Protein AF-A0A531JEI5-F1 (afdb_monomer_lite)

pLDDT: mean 92.13, std 7.93, range [52.72, 97.5]

Foldseek 3Di:
DDWAWDWDADLNDTDDIDTDDDDPDDDDDDPPPCPNPVVVVVPDDDPVVVVVVVLVVQLVVCLVQQQDWDWDDDPVDDIQTRDRFDPDPVSSVSSVCSSVVD

Sequence (102 aa):
GDSAAEIGIEGGRVSAVKPAAANRGTTVEVRDLFFATPARLKFMKGERAESSATSDVIKRIAIAFPAVRFTLAGSDRST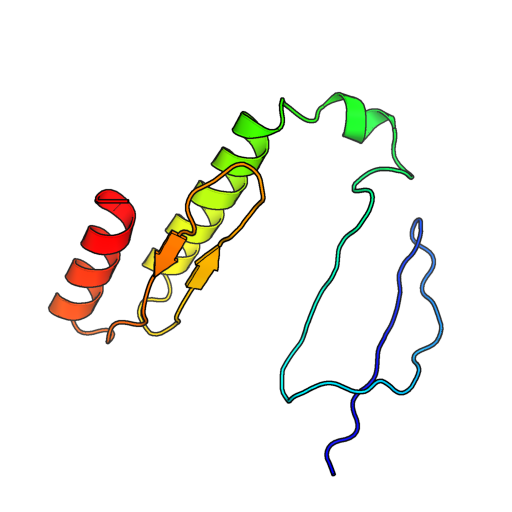LELPATDDSPEGRLRRVAQVMGA

Structure (mmCIF, N/CA/C/O backbone):
data_AF-A0A531JEI5-F1
#
_entry.id   AF-A0A531JEI5-F1
#
loop_
_atom_site.group_PDB
_atom_site.id
_atom_site.type_symbol
_atom_site.label_atom_id
_atom_site.label_alt_id
_atom_site.label_comp_id
_atom_site.label_asym_id
_atom_site.label_entity_id
_atom_site.label_seq_id
_atom_site.pdbx_PDB_ins_code
_atom_site.Cartn_x
_atom_site.Cartn_y
_atom_site.Cartn_z
_atom_site.occupancy
_atom_site.B_iso_or_equiv
_atom_site.auth_seq_id
_atom_site.auth_comp_id
_atom_site.auth_asym_id
_atom_site.auth_atom_id
_atom_site.pdbx_PDB_model_num
ATOM 1 N N . GLY A 1 1 ? -25.340 -2.488 -15.786 1.00 52.72 1 GLY A N 1
ATOM 2 C CA . GLY A 1 1 ? -24.390 -1.673 -15.014 1.00 52.72 1 GLY A CA 1
ATOM 3 C C . GLY A 1 1 ? -23.828 -2.572 -13.953 1.00 52.72 1 GLY A C 1
ATOM 4 O O . GLY A 1 1 ? -24.627 -3.237 -13.304 1.00 52.72 1 GLY A O 1
ATOM 5 N N . ASP A 1 2 ? -22.507 -2.683 -13.859 1.00 66.69 2 ASP A N 1
ATOM 6 C CA . ASP A 1 2 ? -21.883 -3.584 -12.890 1.00 66.69 2 ASP A CA 1
ATOM 7 C C . ASP A 1 2 ? -22.307 -3.181 -11.475 1.00 66.69 2 ASP A C 1
ATOM 9 O O . ASP A 1 2 ? -22.162 -2.028 -11.069 1.00 66.69 2 ASP A O 1
ATOM 13 N N . SER A 1 3 ? -22.905 -4.121 -10.747 1.00 86.38 3 SER A N 1
ATOM 14 C CA . SER A 1 3 ? -23.280 -3.928 -9.352 1.00 86.38 3 SER A CA 1
ATOM 15 C C . SER A 1 3 ? -22.023 -3.994 -8.488 1.00 86.38 3 SER A C 1
ATOM 17 O O . SER A 1 3 ? -21.354 -5.028 -8.467 1.00 86.38 3 SER A O 1
ATOM 19 N N . ALA A 1 4 ? -21.718 -2.921 -7.762 1.00 94.44 4 ALA A N 1
ATOM 20 C CA . ALA A 1 4 ? -20.685 -2.907 -6.734 1.00 94.44 4 ALA A CA 1
ATOM 21 C C . ALA A 1 4 ? -21.303 -3.064 -5.336 1.00 94.44 4 ALA A C 1
ATOM 23 O O . ALA A 1 4 ? -22.470 -2.737 -5.098 1.00 94.44 4 ALA A O 1
ATOM 24 N N . ALA A 1 5 ? -20.514 -3.599 -4.410 1.00 96.00 5 ALA A N 1
ATOM 25 C CA . ALA A 1 5 ? -20.916 -3.844 -3.034 1.00 96.00 5 ALA A CA 1
ATOM 26 C C . ALA A 1 5 ? -19.751 -3.571 -2.082 1.00 96.00 5 ALA A C 1
ATOM 28 O O . ALA A 1 5 ? -18.587 -3.658 -2.471 1.00 96.00 5 ALA A O 1
ATOM 29 N N . GLU A 1 6 ? -20.075 -3.277 -0.830 1.00 96.81 6 GLU A N 1
ATOM 30 C CA . GLU A 1 6 ? -19.114 -3.106 0.253 1.00 96.81 6 GLU A CA 1
ATOM 31 C C . GLU A 1 6 ? -19.447 -4.021 1.434 1.00 96.81 6 GLU A C 1
ATOM 33 O O . GLU A 1 6 ? -20.599 -4.404 1.665 1.00 96.81 6 GLU A O 1
ATOM 38 N N . ILE A 1 7 ? -18.408 -4.358 2.191 1.00 97.06 7 ILE A N 1
ATOM 39 C CA . ILE A 1 7 ? -18.461 -5.131 3.428 1.00 97.06 7 ILE A CA 1
ATOM 40 C C . ILE A 1 7 ? -17.489 -4.497 4.422 1.00 97.06 7 ILE A C 1
ATOM 42 O O . ILE A 1 7 ? -16.402 -4.064 4.043 1.00 97.06 7 ILE A O 1
ATOM 46 N N . GLY A 1 8 ? -17.888 -4.420 5.689 1.00 96.50 8 GLY A N 1
ATOM 47 C CA . GLY A 1 8 ? -17.081 -3.852 6.764 1.00 96.50 8 GLY A CA 1
ATOM 48 C C . GLY A 1 8 ? -16.695 -4.909 7.788 1.00 96.50 8 GLY A C 1
ATOM 49 O O . GLY A 1 8 ? -17.434 -5.866 8.025 1.00 96.50 8 GLY A O 1
ATOM 50 N N . ILE A 1 9 ? -15.538 -4.721 8.416 1.00 95.31 9 ILE A N 1
ATOM 51 C CA . ILE A 1 9 ? -15.114 -5.515 9.567 1.00 95.31 9 ILE A CA 1
ATOM 52 C C . ILE A 1 9 ? -14.637 -4.552 10.646 1.00 95.31 9 ILE A C 1
ATOM 54 O O . ILE A 1 9 ? -13.687 -3.806 10.430 1.00 95.31 9 ILE A O 1
ATOM 58 N N . GLU A 1 10 ? -15.266 -4.598 11.816 1.00 94.44 10 GLU A N 1
ATOM 59 C CA . GLU A 1 10 ? -14.911 -3.756 12.958 1.00 94.44 10 GLU A CA 1
ATOM 60 C C . GLU A 1 10 ? -14.674 -4.635 14.187 1.00 94.44 10 GLU A C 1
ATOM 62 O O . GLU A 1 10 ? -15.543 -5.404 14.597 1.00 94.44 10 GLU A O 1
ATOM 67 N N . GLY A 1 11 ? -13.462 -4.593 14.749 1.00 89.31 11 GLY A N 1
ATOM 68 C CA . GLY A 1 11 ? -13.117 -5.390 15.934 1.00 89.31 11 GLY A CA 1
ATOM 69 C C . GLY A 1 11 ? -13.318 -6.903 15.749 1.00 89.31 11 GLY A C 1
ATOM 70 O O . GLY A 1 11 ? -13.625 -7.605 16.707 1.00 89.31 11 GLY A O 1
ATOM 71 N N . GLY A 1 12 ? -13.201 -7.403 14.513 1.00 90.00 12 GLY A N 1
ATOM 72 C CA . GLY A 1 12 ? -13.451 -8.805 14.153 1.00 90.00 12 GLY A CA 1
ATOM 73 C C . GLY A 1 12 ? -14.917 -9.149 13.857 1.00 90.00 12 GLY A C 1
ATOM 74 O O . GLY A 1 12 ? -15.214 -10.296 13.532 1.00 90.00 12 GLY A O 1
ATOM 75 N N . ARG A 1 13 ? -15.838 -8.182 13.934 1.00 93.31 13 ARG A N 1
ATOM 76 C CA . ARG A 1 13 ? -17.256 -8.369 13.603 1.00 93.31 13 ARG A CA 1
ATOM 77 C C . ARG A 1 13 ? -17.507 -7.964 12.156 1.00 93.31 13 ARG A C 1
ATOM 79 O O . ARG A 1 13 ? -17.265 -6.821 11.784 1.00 93.31 13 ARG A O 1
ATOM 86 N N . VAL A 1 14 ? -17.996 -8.905 11.358 1.00 96.50 14 VAL A N 1
ATOM 87 C CA . VAL A 1 14 ? -18.323 -8.697 9.943 1.00 96.50 14 VAL A CA 1
ATOM 88 C C . VAL A 1 14 ? -19.715 -8.072 9.823 1.00 96.50 14 VAL A C 1
ATOM 90 O O . VAL A 1 14 ? -20.665 -8.568 10.431 1.00 96.50 14 VAL A O 1
ATOM 93 N N . SER A 1 15 ? -19.843 -6.988 9.059 1.00 96.06 15 SER A N 1
ATOM 94 C CA . SER A 1 15 ? -21.131 -6.365 8.748 1.00 96.06 15 SER A CA 1
ATOM 95 C C . SER A 1 15 ? -21.806 -7.029 7.544 1.00 96.06 15 SER A C 1
ATOM 97 O O . SER A 1 15 ? -21.184 -7.764 6.776 1.00 96.06 15 SER A O 1
ATOM 99 N N . ALA A 1 16 ? -23.106 -6.785 7.376 1.00 96.06 16 ALA A N 1
ATOM 100 C CA . ALA A 1 16 ? -23.821 -7.252 6.196 1.00 96.06 16 ALA A CA 1
ATOM 101 C C . ALA A 1 16 ? -23.282 -6.576 4.925 1.00 96.06 16 ALA A C 1
ATOM 103 O O . ALA A 1 16 ? -22.991 -5.378 4.924 1.00 96.06 16 ALA A O 1
ATOM 104 N N . VAL A 1 17 ? -23.202 -7.345 3.837 1.00 96.88 17 VAL A N 1
ATOM 105 C CA . VAL A 1 17 ? -22.871 -6.816 2.510 1.00 96.88 17 VAL A CA 1
ATOM 106 C C . VAL A 1 17 ? -23.974 -5.859 2.072 1.00 96.88 17 VAL A C 1
ATOM 108 O O . VAL A 1 17 ? -25.155 -6.210 2.127 1.00 96.88 17 VAL A O 1
ATOM 111 N N . LYS A 1 18 ? -23.597 -4.668 1.608 1.00 95.50 18 LYS A N 1
ATOM 112 C CA . LYS A 1 18 ? -24.539 -3.671 1.088 1.00 95.50 18 LYS A CA 1
ATOM 113 C C . LYS A 1 18 ? -24.098 -3.144 -0.279 1.00 95.50 18 LYS A C 1
ATOM 115 O O . LYS A 1 18 ? -22.902 -3.147 -0.566 1.00 95.50 18 LYS A O 1
ATOM 120 N N . PRO A 1 19 ? -25.037 -2.707 -1.136 1.00 95.12 19 PRO A N 1
ATOM 121 C CA . PRO A 1 19 ? -24.693 -2.057 -2.396 1.00 95.12 19 PRO A CA 1
ATOM 122 C C . PRO A 1 19 ? -23.824 -0.818 -2.163 1.00 95.12 19 PRO A C 1
ATOM 124 O O . PRO A 1 19 ? -24.066 -0.061 -1.223 1.00 95.12 19 PRO A O 1
ATOM 127 N N . ALA A 1 20 ? -22.850 -0.599 -3.040 1.00 93.81 20 ALA A N 1
ATOM 128 C CA . ALA A 1 20 ? -21.962 0.556 -3.002 1.00 93.81 20 ALA A CA 1
ATOM 129 C C . ALA A 1 20 ? -21.718 1.090 -4.413 1.00 93.81 20 ALA A C 1
ATOM 131 O O . ALA A 1 20 ? -21.796 0.351 -5.393 1.00 93.81 20 ALA A O 1
ATOM 132 N N . ALA A 1 21 ? -21.401 2.378 -4.520 1.00 92.25 21 ALA A N 1
ATOM 133 C CA . ALA A 1 21 ? -20.911 2.950 -5.765 1.00 92.25 21 ALA A CA 1
ATOM 134 C C . ALA A 1 21 ? -19.394 2.740 -5.840 1.00 92.25 21 ALA A C 1
ATOM 136 O O . ALA A 1 21 ? -18.652 3.314 -5.047 1.00 92.25 21 ALA A O 1
ATOM 137 N N . ALA A 1 22 ? -18.931 1.929 -6.789 1.00 92.62 22 ALA A N 1
ATOM 138 C CA . ALA A 1 22 ? -17.508 1.747 -7.043 1.00 92.62 22 ALA A CA 1
ATOM 139 C C . ALA A 1 22 ? -17.245 1.495 -8.529 1.00 92.62 22 ALA A C 1
ATOM 141 O O . ALA A 1 22 ? -18.069 0.915 -9.238 1.00 92.62 22 ALA A O 1
ATOM 142 N N . ASN A 1 23 ? -16.069 1.920 -8.985 1.00 92.56 23 ASN A N 1
ATOM 143 C CA . ASN A 1 23 ? -15.552 1.524 -10.289 1.00 92.56 23 ASN A CA 1
ATOM 144 C C . ASN A 1 23 ? -15.125 0.051 -10.259 1.00 92.56 23 ASN A C 1
ATOM 146 O O . ASN A 1 23 ? -14.892 -0.522 -9.195 1.00 92.56 23 ASN A O 1
ATOM 150 N N . ARG A 1 24 ? -14.956 -0.551 -11.440 1.00 93.75 24 ARG A N 1
ATOM 151 C CA . ARG A 1 24 ? -14.418 -1.910 -11.558 1.00 93.75 24 ARG A CA 1
ATOM 152 C C . ARG A 1 24 ? -13.056 -2.008 -10.862 1.00 93.75 24 ARG A C 1
ATOM 154 O O . ARG A 1 24 ? -12.127 -1.279 -11.203 1.00 93.75 24 ARG A O 1
ATOM 161 N N . GLY A 1 25 ? -12.943 -2.950 -9.935 1.00 94.00 25 GLY A N 1
ATOM 162 C CA . GLY A 1 25 ? -11.758 -3.162 -9.114 1.00 94.00 25 GLY A CA 1
ATOM 163 C C . GLY A 1 25 ? -12.151 -3.449 -7.670 1.00 94.00 25 GLY A C 1
ATOM 164 O O . GLY A 1 25 ? -13.319 -3.704 -7.379 1.00 94.00 25 GLY A O 1
ATOM 165 N N . THR A 1 26 ? -11.167 -3.391 -6.778 1.00 95.88 26 THR A N 1
ATOM 166 C CA . THR A 1 26 ? -11.375 -3.581 -5.343 1.00 95.88 26 THR 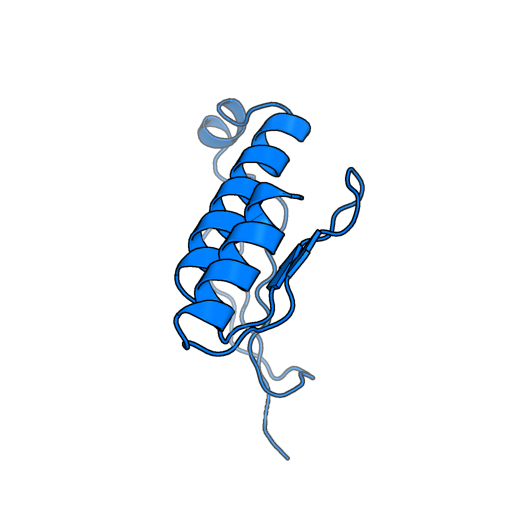A CA 1
ATOM 167 C C . THR A 1 26 ? -10.631 -2.493 -4.592 1.00 95.88 26 THR A C 1
ATOM 169 O O . THR A 1 26 ? -9.436 -2.294 -4.809 1.00 95.88 26 THR A O 1
ATOM 172 N N . THR A 1 27 ? -11.327 -1.822 -3.682 1.00 95.94 27 THR A N 1
ATOM 173 C CA . THR A 1 27 ? -10.727 -0.890 -2.729 1.00 95.94 27 THR A CA 1
ATOM 174 C C . THR A 1 27 ? -10.830 -1.499 -1.342 1.00 95.94 27 THR A C 1
ATOM 176 O O . THR A 1 27 ? -11.904 -1.928 -0.929 1.00 95.94 27 THR A O 1
ATOM 179 N N . VAL A 1 28 ? -9.705 -1.550 -0.635 1.00 96.25 28 VAL A N 1
ATOM 180 C CA . VAL A 1 28 ? -9.647 -1.983 0.760 1.00 96.25 28 VAL A CA 1
ATOM 181 C C . VAL A 1 28 ? -9.178 -0.801 1.584 1.00 96.25 28 VAL A C 1
ATOM 183 O O . VAL A 1 28 ? -8.149 -0.202 1.277 1.00 96.25 28 VAL A O 1
ATOM 186 N N . GLU A 1 29 ? -9.929 -0.479 2.629 1.00 95.56 29 GLU A N 1
ATOM 187 C CA . GLU A 1 29 ? -9.590 0.577 3.569 1.00 95.56 29 GLU A CA 1
ATOM 188 C C . GLU A 1 29 ? -9.398 -0.008 4.970 1.00 95.56 29 GLU A C 1
ATOM 190 O O . GLU A 1 29 ? -10.202 -0.813 5.439 1.00 95.56 29 GLU A O 1
ATOM 195 N N . VAL A 1 30 ? -8.320 0.405 5.636 1.00 95.25 30 VAL A N 1
ATOM 196 C CA . VAL A 1 30 ? -8.001 0.011 7.009 1.00 95.25 30 VAL A CA 1
ATOM 197 C C . VAL A 1 30 ? -7.824 1.280 7.831 1.00 95.25 30 VAL A C 1
ATOM 199 O O . VAL A 1 30 ? -6.980 2.114 7.509 1.00 95.25 30 VAL A O 1
ATOM 202 N N . ARG A 1 31 ? -8.622 1.421 8.891 1.00 94.69 31 ARG A N 1
ATOM 203 C CA . ARG A 1 31 ? -8.586 2.547 9.834 1.00 94.69 31 ARG A CA 1
ATOM 204 C C . ARG A 1 31 ? -8.310 2.017 11.238 1.00 94.69 31 ARG A C 1
ATOM 206 O O . ARG A 1 31 ? -8.666 0.878 11.538 1.00 94.69 31 ARG A O 1
ATOM 213 N N . ASP A 1 32 ? -7.647 2.828 12.059 1.00 92.25 32 ASP A N 1
ATOM 214 C CA . ASP A 1 32 ? -7.350 2.535 13.468 1.00 92.25 32 ASP A CA 1
ATOM 215 C C . ASP A 1 32 ? -6.748 1.134 13.686 1.00 92.25 32 ASP A C 1
ATOM 217 O O . ASP A 1 32 ? -7.227 0.317 14.478 1.00 92.25 32 ASP A O 1
ATOM 221 N N . LEU A 1 33 ? -5.684 0.824 12.936 1.00 92.25 33 LEU A N 1
ATOM 222 C CA . LEU A 1 33 ? -5.036 -0.484 12.989 1.00 92.25 33 LEU A CA 1
ATOM 223 C C . LEU A 1 33 ? -4.648 -0.841 14.435 1.00 92.25 33 LEU A C 1
ATOM 225 O O . LEU A 1 33 ? -4.011 -0.067 15.143 1.00 92.25 33 LEU A O 1
ATOM 229 N N . PHE A 1 34 ? -5.033 -2.046 14.858 1.00 93.25 34 PHE A N 1
ATOM 230 C CA . PHE A 1 34 ? -4.845 -2.574 16.215 1.00 93.25 34 PHE A CA 1
ATOM 231 C C . PHE A 1 34 ? -5.669 -1.918 17.334 1.00 93.25 34 PHE A C 1
ATOM 233 O O . PHE A 1 34 ? -5.415 -2.252 18.494 1.00 93.25 34 PHE A O 1
ATOM 240 N N . PHE A 1 35 ? -6.695 -1.102 17.044 1.00 91.88 35 PHE A N 1
ATOM 241 C CA . PHE A 1 35 ? -7.554 -0.515 18.091 1.00 91.88 35 PHE A CA 1
ATOM 242 C C . PHE A 1 35 ? -8.145 -1.571 19.046 1.00 91.88 35 PHE A C 1
ATOM 244 O O . PHE A 1 35 ? -8.153 -1.390 20.261 1.00 91.88 35 PHE A O 1
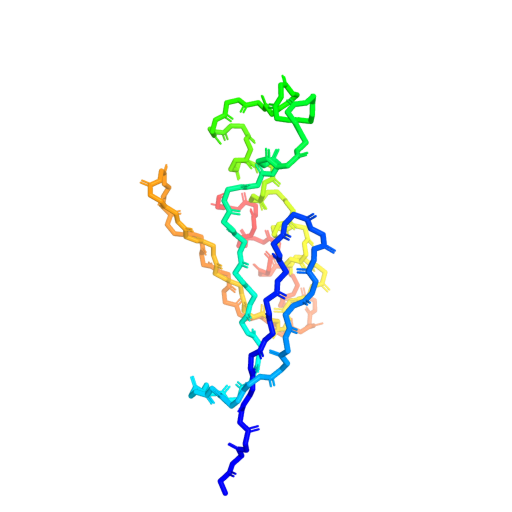ATOM 251 N N . ALA A 1 36 ? -8.570 -2.720 18.506 1.00 90.31 36 ALA A N 1
ATOM 252 C CA . ALA A 1 36 ? -9.134 -3.829 19.276 1.00 90.31 36 ALA A CA 1
ATOM 253 C C . ALA A 1 36 ? -8.068 -4.723 19.946 1.00 90.31 36 ALA A C 1
ATOM 255 O O . ALA A 1 36 ? -8.402 -5.654 20.676 1.00 90.31 36 ALA A O 1
ATOM 256 N N . THR A 1 37 ? -6.775 -4.472 19.703 1.00 90.81 37 THR A N 1
ATOM 257 C CA . THR A 1 37 ? -5.653 -5.272 20.223 1.00 90.81 37 THR A CA 1
ATOM 258 C C . THR A 1 37 ? -4.527 -4.380 20.775 1.00 90.81 37 THR A C 1
ATOM 260 O O . THR A 1 37 ? -3.454 -4.303 20.168 1.00 90.81 37 THR A O 1
ATOM 263 N N . PRO A 1 38 ? -4.699 -3.746 21.953 1.00 89.31 38 PRO A N 1
ATOM 264 C CA . PRO A 1 38 ? -3.761 -2.742 22.475 1.00 89.31 38 PRO A CA 1
ATOM 265 C C . PRO A 1 38 ? -2.334 -3.258 22.685 1.00 89.31 38 PRO A C 1
ATOM 267 O O . PRO A 1 38 ? -1.367 -2.518 22.523 1.00 89.31 38 PRO A O 1
ATOM 270 N N . ALA A 1 39 ? -2.179 -4.542 23.023 1.00 94.06 39 ALA A N 1
ATOM 271 C CA . ALA A 1 39 ? -0.862 -5.158 23.148 1.00 94.06 39 ALA A CA 1
ATOM 272 C C . ALA A 1 39 ? -0.078 -5.118 21.825 1.00 94.06 39 ALA A C 1
ATOM 274 O O . ALA A 1 39 ? 1.118 -4.867 21.864 1.00 94.06 39 ALA A O 1
ATOM 275 N N . ARG A 1 40 ? -0.739 -5.296 20.668 1.00 93.00 40 ARG A N 1
ATOM 276 C CA . ARG A 1 40 ? -0.101 -5.202 19.340 1.00 93.00 40 ARG A CA 1
ATOM 277 C C . ARG A 1 40 ? 0.287 -3.769 18.998 1.00 93.00 40 ARG A C 1
ATOM 279 O O . ARG A 1 40 ? 1.380 -3.549 18.493 1.00 93.00 40 ARG A O 1
ATOM 286 N N . LEU A 1 41 ? -0.571 -2.808 19.345 1.00 92.06 41 LEU A N 1
ATOM 287 C CA . LEU A 1 41 ? -0.307 -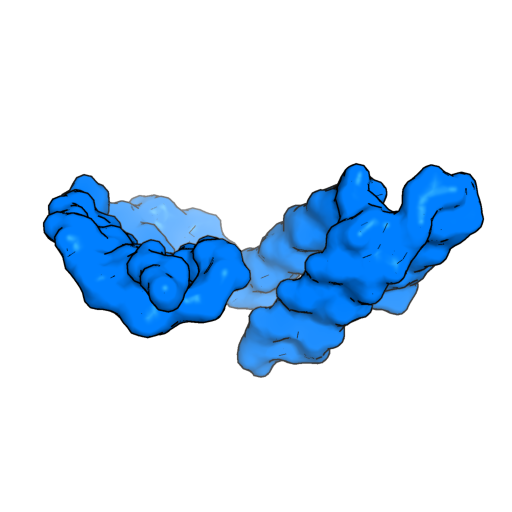1.384 19.138 1.00 92.06 41 LEU A CA 1
ATOM 288 C C . LEU A 1 41 ? 0.990 -0.937 19.834 1.00 92.06 41 LEU A C 1
ATOM 290 O O . LEU A 1 41 ? 1.768 -0.192 19.252 1.00 92.06 41 LEU A O 1
ATOM 294 N N . LYS A 1 42 ? 1.282 -1.462 21.035 1.00 92.06 42 LYS A N 1
ATOM 295 C CA . LYS A 1 42 ? 2.526 -1.168 21.777 1.00 92.06 42 LYS A CA 1
ATOM 296 C C . LYS A 1 42 ? 3.812 -1.621 21.073 1.00 92.06 42 LYS A C 1
ATOM 298 O O . LYS A 1 42 ? 4.883 -1.161 21.456 1.00 92.06 42 LYS A O 1
ATOM 303 N N . PHE A 1 43 ? 3.726 -2.521 20.091 1.00 94.81 43 PHE A N 1
ATOM 304 C CA . PHE A 1 43 ? 4.877 -2.965 19.298 1.00 94.81 43 PHE A CA 1
ATOM 305 C C . PHE A 1 43 ? 5.082 -2.152 18.018 1.00 94.81 43 PHE A C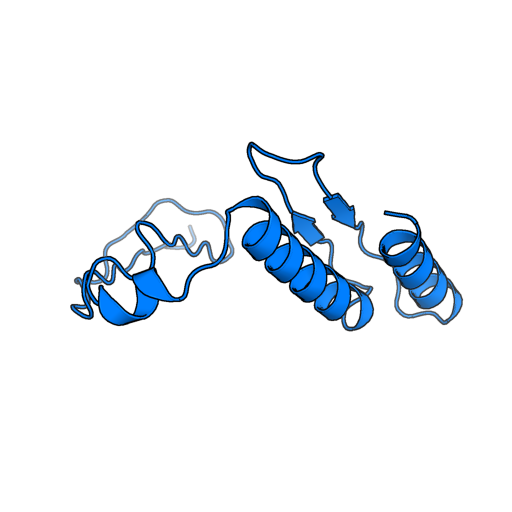 1
ATOM 307 O O . PHE A 1 43 ? 6.107 -2.341 17.360 1.00 94.81 43 PHE A O 1
ATOM 314 N N . MET A 1 44 ? 4.139 -1.275 17.652 1.00 93.88 44 MET A N 1
ATOM 315 C CA . MET A 1 44 ? 4.329 -0.396 16.503 1.00 93.88 44 MET A CA 1
ATOM 316 C C . MET A 1 44 ? 5.525 0.518 16.742 1.00 93.88 44 MET A C 1
ATOM 318 O O . MET A 1 44 ? 5.713 1.070 17.829 1.00 93.88 44 MET A O 1
ATOM 322 N N . LYS A 1 45 ? 6.348 0.669 15.708 1.00 93.62 45 LYS A N 1
ATOM 323 C CA . LYS A 1 45 ? 7.452 1.624 15.716 1.00 93.62 45 LYS A CA 1
ATOM 324 C C . LYS A 1 45 ? 6.920 3.029 15.426 1.00 93.62 45 LYS A C 1
ATOM 326 O O . LYS A 1 45 ? 5.728 3.244 15.217 1.00 93.62 45 LYS A O 1
ATOM 331 N N . GLY A 1 46 ? 7.823 4.008 15.414 1.00 93.25 46 GLY A N 1
ATOM 332 C CA . GLY A 1 46 ? 7.476 5.361 14.986 1.00 93.25 46 GLY A CA 1
ATOM 333 C C . GLY A 1 46 ? 6.984 5.390 13.535 1.00 93.25 46 GLY A C 1
ATOM 334 O O . GLY A 1 46 ? 7.424 4.584 12.713 1.00 93.25 46 GLY A O 1
ATOM 335 N N . GLU A 1 47 ? 6.130 6.362 13.216 1.00 90.56 47 GLU A N 1
ATOM 336 C CA . GLU A 1 47 ? 5.487 6.541 11.905 1.00 90.56 47 GLU A CA 1
ATOM 337 C C . GLU A 1 47 ? 6.472 6.399 10.737 1.00 90.56 47 GLU A C 1
ATOM 339 O O . GLU A 1 47 ? 6.294 5.556 9.864 1.00 90.56 47 GLU A O 1
ATOM 344 N N . ARG A 1 48 ? 7.607 7.111 10.788 1.00 89.88 48 ARG A N 1
ATOM 345 C CA . ARG A 1 48 ? 8.643 7.039 9.746 1.00 89.88 48 ARG A CA 1
ATOM 346 C C . ARG A 1 48 ? 9.161 5.616 9.501 1.00 89.88 48 ARG A C 1
ATOM 348 O O . ARG A 1 48 ? 9.451 5.271 8.353 1.00 89.88 48 ARG A O 1
ATOM 355 N N . ALA A 1 49 ? 9.318 4.815 10.557 1.00 93.12 49 ALA A N 1
ATOM 356 C CA . ALA A 1 49 ? 9.814 3.444 10.459 1.00 93.12 49 ALA A CA 1
ATOM 357 C C . ALA A 1 49 ? 8.767 2.517 9.825 1.00 93.12 49 ALA A C 1
ATOM 359 O O . ALA A 1 49 ? 9.111 1.752 8.926 1.00 93.12 49 ALA A O 1
ATOM 360 N N . GLU A 1 50 ? 7.501 2.632 10.231 1.00 93.12 50 GLU A N 1
ATOM 361 C CA . GLU A 1 50 ? 6.390 1.851 9.665 1.00 93.12 50 GLU A CA 1
ATOM 362 C C . GLU A 1 50 ? 6.111 2.227 8.205 1.00 93.12 50 GLU A C 1
ATOM 364 O O . GLU A 1 50 ? 5.993 1.358 7.334 1.00 93.12 50 GLU A O 1
ATOM 369 N N . SER A 1 51 ? 6.126 3.523 7.886 1.00 91.38 51 SER A N 1
ATOM 370 C CA . SER A 1 51 ? 6.061 3.983 6.504 1.00 91.38 51 SER A CA 1
ATOM 371 C C . SER A 1 51 ? 7.232 3.393 5.700 1.00 91.38 51 SER A C 1
ATOM 373 O O . SER A 1 51 ? 7.062 2.992 4.546 1.00 91.38 51 SER A O 1
ATOM 375 N N . SER A 1 52 ? 8.448 3.310 6.266 1.00 91.50 52 SER A N 1
ATOM 376 C CA . SER A 1 52 ? 9.625 2.766 5.557 1.00 91.50 52 SER A CA 1
ATOM 377 C C . SER A 1 52 ? 9.438 1.290 5.252 1.00 91.50 52 SER A C 1
ATOM 379 O O . SER A 1 52 ? 9.616 0.886 4.108 1.00 91.50 52 SER A O 1
ATOM 381 N N . ALA A 1 53 ? 8.980 0.524 6.242 1.00 94.00 53 ALA A N 1
ATOM 382 C CA . ALA A 1 53 ? 8.663 -0.884 6.068 1.00 94.00 53 ALA A CA 1
ATOM 383 C C . ALA A 1 53 ? 7.592 -1.098 4.983 1.00 94.00 53 ALA A C 1
ATOM 385 O O . ALA A 1 53 ? 7.738 -1.983 4.142 1.00 94.00 53 ALA A O 1
ATOM 386 N N . THR A 1 54 ? 6.563 -0.247 4.939 1.00 94.19 54 TH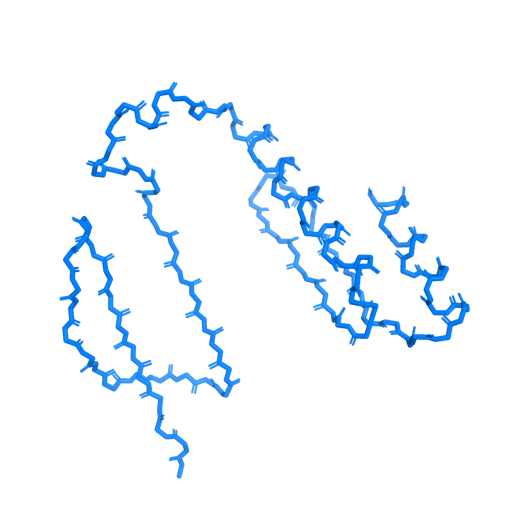R A N 1
ATOM 387 C CA . THR A 1 54 ? 5.530 -0.281 3.889 1.00 94.19 54 THR A CA 1
ATOM 388 C C . THR A 1 54 ? 6.133 -0.045 2.502 1.00 94.19 54 THR A C 1
ATOM 390 O O . THR A 1 54 ? 5.869 -0.806 1.572 1.00 94.19 54 THR A O 1
ATOM 393 N N . SER A 1 55 ? 6.986 0.974 2.362 1.00 93.38 55 SER A N 1
ATOM 394 C CA . SER A 1 55 ? 7.679 1.274 1.102 1.00 93.38 55 SER A CA 1
ATOM 395 C C . SER A 1 55 ? 8.545 0.106 0.637 1.00 93.38 55 SER A C 1
ATOM 397 O O . SER A 1 55 ? 8.463 -0.294 -0.522 1.00 93.38 55 SER A O 1
ATOM 399 N N . ASP A 1 56 ? 9.305 -0.507 1.545 1.00 94.94 56 ASP A N 1
ATOM 400 C CA . ASP A 1 56 ? 10.161 -1.650 1.226 1.00 94.94 56 ASP A CA 1
ATOM 401 C C . ASP A 1 56 ? 9.350 -2.852 0.724 1.00 94.94 56 ASP A C 1
ATOM 403 O O . ASP A 1 56 ? 9.754 -3.528 -0.225 1.00 94.94 56 ASP A O 1
ATOM 407 N N . VAL A 1 57 ? 8.180 -3.106 1.320 1.00 96.94 57 VAL A N 1
ATOM 408 C CA . VAL A 1 57 ? 7.258 -4.152 0.858 1.00 96.94 57 VAL A CA 1
ATOM 409 C C . VAL A 1 57 ? 6.746 -3.844 -0.550 1.00 96.94 57 VAL A C 1
ATOM 411 O O . VAL A 1 57 ? 6.840 -4.706 -1.426 1.00 96.94 57 VAL A O 1
ATOM 414 N N . ILE A 1 58 ? 6.269 -2.621 -0.805 1.00 96.12 58 ILE A N 1
ATOM 415 C CA . ILE A 1 58 ? 5.778 -2.219 -2.134 1.00 96.12 58 ILE A CA 1
ATOM 416 C C . ILE A 1 58 ? 6.888 -2.310 -3.185 1.00 96.12 58 ILE A C 1
ATOM 418 O O . ILE A 1 58 ? 6.664 -2.866 -4.258 1.00 96.12 58 ILE A O 1
ATOM 422 N N . LYS A 1 59 ? 8.101 -1.845 -2.871 1.00 95.94 59 LYS A N 1
ATOM 423 C CA . LYS A 1 59 ? 9.274 -1.933 -3.752 1.00 95.94 59 LYS A CA 1
ATOM 424 C C . LYS A 1 59 ? 9.602 -3.383 -4.130 1.00 95.94 59 LYS A C 1
ATOM 426 O O . LYS A 1 59 ? 9.836 -3.671 -5.303 1.00 95.94 59 LYS A O 1
ATOM 431 N N . ARG A 1 60 ? 9.564 -4.316 -3.171 1.00 96.56 60 ARG A N 1
ATOM 432 C CA . ARG A 1 60 ? 9.792 -5.753 -3.427 1.00 96.56 60 ARG A CA 1
ATOM 433 C C . ARG A 1 60 ? 8.719 -6.361 -4.326 1.00 96.56 60 ARG A C 1
ATOM 435 O O . ARG A 1 60 ? 9.053 -7.076 -5.268 1.00 96.56 60 ARG A O 1
ATOM 442 N N . ILE A 1 61 ? 7.449 -6.052 -4.066 1.00 97.50 61 ILE A N 1
ATOM 443 C CA . ILE A 1 61 ? 6.331 -6.506 -4.905 1.00 97.50 61 ILE A CA 1
ATOM 444 C C . ILE A 1 61 ? 6.475 -5.931 -6.318 1.00 97.50 61 ILE A C 1
ATOM 446 O O . ILE A 1 61 ? 6.338 -6.657 -7.298 1.00 97.50 61 ILE A O 1
ATOM 450 N N . ALA A 1 62 ? 6.833 -4.654 -6.445 1.00 97.12 62 ALA A N 1
ATOM 451 C CA . ALA A 1 62 ? 7.036 -4.022 -7.739 1.00 97.12 62 ALA A CA 1
ATOM 452 C C . ALA A 1 62 ? 8.145 -4.707 -8.556 1.00 97.12 62 ALA A C 1
ATOM 454 O O . ALA A 1 62 ? 7.976 -4.895 -9.757 1.00 97.12 62 ALA A O 1
ATOM 455 N N . ILE A 1 63 ? 9.252 -5.135 -7.945 1.00 95.81 63 ILE A N 1
ATOM 456 C CA . ILE A 1 63 ? 10.288 -5.901 -8.663 1.00 95.81 63 ILE A CA 1
ATOM 457 C C . ILE A 1 63 ? 9.729 -7.223 -9.209 1.00 95.81 63 ILE A C 1
ATOM 459 O O . ILE A 1 63 ? 10.045 -7.594 -10.337 1.00 95.81 63 ILE A O 1
ATOM 463 N N . ALA A 1 64 ? 8.883 -7.911 -8.439 1.00 95.81 64 ALA A N 1
ATOM 464 C CA . ALA A 1 64 ? 8.286 -9.184 -8.845 1.00 95.81 64 ALA A CA 1
ATOM 465 C C . ALA A 1 64 ? 7.227 -9.041 -9.956 1.00 95.81 64 ALA A C 1
ATOM 467 O O . ALA A 1 64 ? 7.017 -9.981 -10.719 1.00 95.81 64 ALA A O 1
ATOM 468 N N . PHE A 1 65 ? 6.574 -7.878 -10.065 1.00 96.31 65 PHE A N 1
ATOM 469 C CA . PHE A 1 65 ? 5.490 -7.627 -11.021 1.00 96.31 65 PHE A CA 1
ATOM 470 C C . PHE A 1 65 ? 5.764 -6.375 -11.878 1.00 96.31 65 PHE A C 1
ATOM 472 O O . PHE A 1 65 ? 5.103 -5.343 -11.704 1.00 96.31 65 PHE A O 1
ATOM 479 N N . PRO A 1 66 ? 6.729 -6.433 -12.818 1.00 96.31 66 PRO A N 1
ATOM 480 C CA . PRO A 1 66 ? 7.133 -5.284 -13.635 1.00 96.31 66 PRO A CA 1
ATOM 481 C C . PRO A 1 66 ? 5.976 -4.704 -14.463 1.00 96.31 66 PRO A C 1
ATOM 483 O O . PRO A 1 66 ? 5.804 -3.489 -14.507 1.00 96.31 66 PRO A O 1
ATOM 486 N N . ALA A 1 67 ? 5.097 -5.553 -15.002 1.00 96.50 67 ALA A N 1
ATOM 487 C CA . ALA A 1 67 ? 3.952 -5.150 -15.829 1.00 96.50 67 ALA A CA 1
ATOM 488 C C . ALA A 1 67 ? 2.824 -4.420 -15.078 1.00 96.50 67 ALA A C 1
ATOM 490 O O . ALA A 1 67 ? 1.852 -3.985 -15.694 1.00 96.50 67 ALA A O 1
ATOM 491 N N . VAL A 1 68 ? 2.936 -4.263 -13.758 1.00 96.88 68 VAL A N 1
ATOM 492 C CA . VAL A 1 68 ? 1.935 -3.593 -12.922 1.00 96.88 68 VAL A CA 1
ATOM 493 C C . VAL A 1 68 ? 2.457 -2.227 -12.488 1.00 96.88 68 VAL A C 1
ATOM 495 O O . VAL A 1 68 ? 3.607 -2.099 -12.060 1.00 96.88 68 VAL A O 1
ATOM 498 N N . ARG A 1 69 ? 1.612 -1.194 -12.590 1.00 97.44 69 ARG A N 1
ATOM 499 C CA . ARG A 1 69 ? 1.893 0.139 -12.041 1.00 97.44 69 ARG A CA 1
ATOM 500 C C . ARG A 1 69 ? 1.633 0.139 -10.539 1.00 97.44 69 ARG A C 1
ATOM 502 O O . ARG A 1 69 ? 0.579 -0.321 -10.107 1.00 97.44 69 ARG A O 1
ATOM 509 N N . PHE A 1 70 ? 2.546 0.726 -9.773 1.00 97.38 70 PHE A N 1
ATOM 510 C CA . PHE A 1 70 ? 2.369 0.948 -8.340 1.00 97.38 70 PHE A CA 1
ATOM 511 C C . PHE A 1 70 ? 2.438 2.437 -8.017 1.00 97.38 70 PHE A C 1
ATOM 513 O O . PHE A 1 70 ? 3.251 3.173 -8.577 1.00 97.38 70 PHE A O 1
ATOM 520 N N . THR A 1 71 ? 1.605 2.859 -7.073 1.00 96.12 71 THR A N 1
ATOM 521 C CA . THR A 1 71 ? 1.639 4.201 -6.495 1.00 96.12 71 THR A CA 1
ATOM 522 C C . THR A 1 71 ? 1.533 4.062 -4.985 1.00 96.12 71 THR A C 1
ATOM 524 O O . THR A 1 71 ? 0.652 3.361 -4.490 1.00 96.12 71 THR A O 1
ATOM 527 N N . LEU A 1 72 ? 2.436 4.716 -4.260 1.00 94.56 72 LEU A N 1
ATOM 528 C CA . LEU A 1 72 ? 2.413 4.810 -2.806 1.00 94.56 72 LEU A CA 1
ATOM 529 C C . LEU A 1 72 ? 2.514 6.287 -2.421 1.00 94.56 72 LEU A C 1
ATOM 531 O O . LEU A 1 72 ? 3.487 6.958 -2.761 1.00 94.56 72 LEU A O 1
ATOM 535 N N . ALA A 1 73 ? 1.503 6.783 -1.715 1.00 91.88 73 ALA A N 1
ATOM 536 C CA . ALA A 1 73 ? 1.403 8.168 -1.270 1.00 91.88 73 ALA A CA 1
ATOM 537 C C . ALA A 1 73 ? 1.011 8.224 0.214 1.00 91.88 73 ALA A C 1
ATOM 539 O O . ALA A 1 73 ? 0.379 7.299 0.723 1.00 91.88 73 ALA A O 1
ATOM 540 N N . GLY A 1 74 ? 1.386 9.308 0.895 1.00 85.06 74 GLY A N 1
ATOM 541 C CA . GLY A 1 74 ? 1.116 9.542 2.314 1.00 85.06 74 GLY A CA 1
ATOM 542 C C . GLY A 1 74 ? 1.515 10.960 2.726 1.00 85.06 74 GLY A C 1
ATOM 543 O O . GLY A 1 74 ? 2.277 11.619 2.022 1.00 85.06 74 GLY A O 1
ATOM 544 N N . SER A 1 75 ? 0.984 11.443 3.848 1.00 68.75 75 SER A N 1
ATOM 545 C CA . SER A 1 75 ? 1.184 12.814 4.346 1.00 68.75 75 SER A CA 1
ATOM 546 C C . SER A 1 75 ? 2.631 13.146 4.723 1.00 68.75 75 SER A C 1
ATOM 548 O O . SER A 1 75 ? 3.001 14.315 4.759 1.00 68.75 75 SER A O 1
ATOM 550 N N . ASP A 1 76 ? 3.452 12.135 4.994 1.00 65.62 76 ASP A N 1
ATOM 551 C CA . ASP A 1 76 ? 4.827 12.260 5.476 1.00 65.62 76 ASP A CA 1
ATOM 552 C C . ASP A 1 76 ? 5.886 12.087 4.365 1.00 65.62 76 ASP A C 1
ATOM 554 O O . ASP A 1 76 ? 7.087 12.058 4.665 1.00 65.62 76 ASP A O 1
ATOM 558 N N . ARG A 1 77 ? 5.482 11.926 3.088 1.00 66.81 77 ARG A N 1
ATOM 559 C CA . ARG A 1 77 ? 6.374 11.469 2.002 1.00 66.81 77 ARG A CA 1
ATOM 560 C C . ARG A 1 77 ? 6.111 12.074 0.629 1.00 66.81 77 ARG A C 1
ATOM 562 O O . ARG A 1 77 ? 4.982 12.371 0.252 1.00 66.81 77 ARG A O 1
ATOM 569 N N . SER A 1 78 ? 7.176 12.145 -0.172 1.00 75.81 78 SER A N 1
ATOM 570 C CA . SER A 1 78 ? 7.046 12.257 -1.623 1.00 75.81 78 SER A CA 1
ATOM 571 C C . SER A 1 78 ? 6.337 11.017 -2.166 1.00 75.81 78 SER A C 1
ATOM 573 O O . SER A 1 78 ? 6.593 9.891 -1.736 1.00 75.81 78 SER A O 1
ATOM 575 N N . THR A 1 79 ? 5.424 11.231 -3.110 1.00 88.75 79 THR A N 1
ATOM 576 C CA . THR A 1 79 ? 4.716 10.131 -3.769 1.00 88.75 79 THR A CA 1
ATOM 577 C C . THR A 1 79 ? 5.723 9.258 -4.516 1.00 88.75 79 THR A C 1
ATOM 579 O O . THR A 1 79 ? 6.468 9.754 -5.359 1.00 88.75 79 THR A O 1
ATOM 582 N N . LEU A 1 80 ? 5.742 7.962 -4.204 1.00 91.62 80 LEU A N 1
ATOM 583 C CA . LEU A 1 80 ? 6.461 6.962 -4.979 1.00 91.62 80 LEU A CA 1
ATOM 584 C C . LEU A 1 80 ? 5.554 6.510 -6.118 1.00 91.62 80 LEU A C 1
ATOM 586 O O . LEU A 1 80 ? 4.472 5.965 -5.888 1.00 91.62 80 LEU A O 1
ATOM 590 N N . GLU A 1 81 ? 6.021 6.694 -7.344 1.00 95.38 81 GLU A N 1
ATOM 591 C CA . GLU A 1 81 ? 5.331 6.235 -8.537 1.00 95.38 81 GLU A CA 1
ATOM 592 C C . GLU A 1 81 ? 6.239 5.303 -9.336 1.00 95.38 81 GLU A C 1
ATOM 594 O O . GLU A 1 81 ? 7.351 5.661 -9.715 1.00 95.38 81 GLU A O 1
ATOM 599 N N . LEU A 1 82 ? 5.750 4.093 -9.592 1.00 96.75 82 LEU A N 1
ATOM 600 C CA . LEU A 1 82 ? 6.446 3.062 -10.349 1.00 96.75 82 LEU A CA 1
ATOM 601 C C . LEU A 1 82 ? 5.570 2.677 -11.549 1.00 96.75 82 LEU A C 1
ATOM 603 O O . LEU A 1 82 ? 4.706 1.801 -11.422 1.00 96.75 82 LEU A O 1
ATOM 607 N N . PRO A 1 83 ? 5.734 3.339 -12.710 1.00 97.00 83 PRO A N 1
ATOM 608 C CA . PRO A 1 83 ? 5.049 2.967 -13.943 1.00 97.00 83 PRO A CA 1
ATOM 609 C C . PRO A 1 83 ? 5.280 1.498 -14.306 1.00 97.00 83 PRO A C 1
ATOM 611 O O . PRO A 1 83 ? 6.352 0.944 -14.047 1.00 97.00 83 PRO A O 1
ATOM 614 N N . ALA A 1 84 ? 4.281 0.868 -14.927 1.00 97.50 84 ALA A N 1
ATOM 615 C CA . ALA A 1 84 ? 4.434 -0.473 -15.479 1.00 97.50 84 ALA A CA 1
ATOM 616 C C . ALA A 1 84 ? 5.573 -0.505 -16.512 1.00 97.50 84 ALA A C 1
ATOM 618 O O . ALA A 1 84 ? 5.737 0.422 -17.308 1.00 97.50 84 ALA A O 1
ATOM 619 N N . THR A 1 85 ? 6.342 -1.585 -16.503 1.00 96.88 85 THR A N 1
ATOM 620 C CA . THR A 1 85 ? 7.346 -1.912 -17.513 1.00 96.88 85 THR A CA 1
ATOM 621 C C . THR A 1 85 ? 6.997 -3.261 -18.132 1.00 96.88 85 THR A C 1
ATOM 623 O O . THR A 1 85 ? 6.325 -4.081 -17.517 1.00 96.88 85 THR A O 1
ATOM 626 N N . ASP A 1 86 ? 7.413 -3.515 -19.367 1.00 93.19 86 ASP A N 1
ATOM 627 C CA . ASP A 1 86 ? 7.282 -4.858 -19.938 1.00 93.19 86 ASP A CA 1
ATOM 628 C C . ASP A 1 86 ? 8.182 -5.882 -19.202 1.00 93.19 86 ASP A C 1
ATOM 630 O O . ASP A 1 86 ? 9.081 -5.516 -18.440 1.00 93.19 86 ASP A O 1
ATOM 634 N N . ASP A 1 87 ? 7.930 -7.177 -19.417 1.00 90.56 87 ASP A N 1
ATOM 635 C CA . ASP A 1 87 ? 8.706 -8.273 -18.807 1.00 90.56 87 ASP A CA 1
ATOM 636 C C . ASP A 1 87 ? 9.909 -8.709 -19.669 1.00 90.56 87 ASP A C 1
ATOM 638 O O . ASP A 1 87 ? 10.463 -9.801 -19.510 1.00 90.56 87 ASP A O 1
ATOM 642 N N . SER A 1 88 ? 10.347 -7.857 -20.604 1.00 95.94 88 SER A N 1
ATOM 643 C CA . SER A 1 88 ? 11.634 -8.079 -21.264 1.00 95.94 88 SER A CA 1
ATOM 644 C C . SER A 1 88 ? 12.778 -7.933 -20.250 1.00 95.94 88 SER A C 1
ATOM 646 O O . SER A 1 88 ? 12.615 -7.294 -19.201 1.00 95.94 88 SER A O 1
ATOM 648 N N . PRO A 1 89 ? 13.968 -8.490 -20.530 1.00 95.94 89 PRO A N 1
ATOM 649 C CA . PRO A 1 89 ? 15.161 -8.214 -19.735 1.00 95.94 89 PRO A CA 1
ATOM 650 C C . PRO A 1 89 ? 15.386 -6.711 -19.497 1.00 95.94 89 PRO A C 1
ATOM 652 O O . PRO A 1 89 ? 15.646 -6.300 -18.366 1.00 95.94 89 PRO A O 1
ATOM 655 N N . GLU A 1 90 ? 15.199 -5.878 -20.520 1.00 96.38 90 GLU A N 1
ATOM 656 C CA . GLU A 1 90 ? 15.336 -4.423 -20.448 1.00 96.38 90 GLU A CA 1
ATOM 657 C C . GLU A 1 90 ? 14.248 -3.792 -19.571 1.00 96.38 90 GLU A C 1
ATOM 659 O O . GLU A 1 90 ? 14.528 -2.900 -18.768 1.00 96.38 90 GLU A O 1
ATOM 664 N N . GLY A 1 91 ? 13.005 -4.259 -19.689 1.00 96.31 91 GLY A N 1
ATOM 665 C CA . GLY A 1 91 ? 11.879 -3.804 -18.876 1.00 96.31 91 GLY A CA 1
ATOM 666 C C . GLY A 1 91 ? 12.035 -4.146 -17.396 1.00 96.31 91 GLY A C 1
ATOM 667 O O . GLY A 1 91 ? 11.759 -3.303 -16.534 1.00 96.31 91 GLY A O 1
ATOM 668 N N . ARG A 1 92 ? 12.579 -5.327 -17.085 1.00 95.25 92 ARG A N 1
ATOM 669 C CA . ARG A 1 92 ? 12.953 -5.709 -15.717 1.00 95.25 92 ARG A CA 1
ATOM 670 C C . ARG A 1 92 ? 14.088 -4.847 -15.173 1.00 95.25 92 ARG A C 1
ATOM 672 O O . ARG A 1 92 ? 13.992 -4.376 -14.041 1.00 95.25 92 ARG A O 1
ATOM 679 N N . LEU A 1 93 ? 15.119 -4.571 -15.973 1.00 95.94 93 LEU A N 1
ATOM 680 C CA . LEU A 1 93 ? 16.198 -3.658 -15.579 1.00 95.94 93 LEU A CA 1
ATOM 681 C C . LEU A 1 93 ? 15.672 -2.243 -15.308 1.00 95.94 93 LEU A C 1
ATOM 683 O O . LEU A 1 93 ? 16.046 -1.640 -14.302 1.00 95.94 93 LEU A O 1
ATOM 687 N N . ARG A 1 94 ? 14.745 -1.735 -16.135 1.00 96.56 94 ARG A N 1
ATOM 688 C CA . ARG A 1 94 ? 14.066 -0.453 -15.880 1.00 96.56 94 ARG A CA 1
ATOM 689 C C . ARG A 1 94 ? 13.304 -0.463 -14.557 1.00 96.56 94 ARG A C 1
ATOM 691 O O . ARG A 1 94 ? 13.428 0.494 -13.799 1.00 96.56 94 ARG A O 1
ATOM 698 N N . ARG A 1 95 ? 12.561 -1.531 -14.242 1.00 96.88 95 ARG A N 1
ATOM 699 C CA . ARG A 1 95 ? 11.866 -1.662 -12.948 1.00 96.88 95 ARG A CA 1
ATOM 700 C C . ARG A 1 95 ? 12.849 -1.651 -11.776 1.00 96.88 95 ARG A C 1
ATOM 702 O O . ARG A 1 95 ? 12.619 -0.941 -10.801 1.00 96.88 95 ARG A O 1
ATOM 709 N N . VAL A 1 96 ? 13.956 -2.385 -11.870 1.00 96.00 96 VAL A N 1
ATOM 710 C CA . VAL A 1 96 ? 14.997 -2.367 -10.828 1.00 96.00 96 VAL A CA 1
ATOM 711 C C . VAL A 1 96 ? 15.577 -0.959 -10.668 1.00 96.00 96 VAL A C 1
ATOM 713 O O . VAL A 1 96 ? 15.684 -0.478 -9.543 1.00 96.00 96 VAL A O 1
ATOM 716 N N . ALA A 1 97 ? 15.874 -0.260 -11.766 1.00 95.12 97 ALA A N 1
ATOM 717 C CA . ALA A 1 97 ? 16.370 1.115 -11.723 1.00 95.12 97 ALA A CA 1
ATOM 718 C C . ALA A 1 97 ? 15.368 2.087 -11.071 1.00 95.12 97 ALA A C 1
ATOM 720 O O . ALA A 1 97 ? 15.769 2.888 -10.230 1.00 95.12 97 ALA A O 1
ATOM 721 N N . GLN A 1 98 ? 14.070 1.976 -11.386 1.00 94.38 98 GLN A N 1
ATOM 722 C CA . GLN A 1 98 ? 13.010 2.767 -10.741 1.00 94.38 98 GLN A CA 1
ATOM 723 C C . GLN A 1 98 ? 12.960 2.541 -9.222 1.00 94.38 98 GLN A C 1
ATOM 725 O O . GLN A 1 98 ? 12.747 3.481 -8.467 1.00 94.38 98 GLN A O 1
ATOM 730 N N . VAL A 1 99 ? 13.148 1.300 -8.763 1.00 94.62 99 VAL A N 1
ATOM 731 C CA . VAL A 1 99 ? 13.054 0.947 -7.337 1.00 94.62 99 VAL A CA 1
ATOM 732 C C . VAL A 1 99 ? 14.307 1.340 -6.549 1.00 94.62 99 VAL A C 1
ATOM 734 O O . VAL A 1 99 ? 14.191 1.787 -5.405 1.00 94.62 99 VAL A O 1
ATOM 737 N N . MET A 1 100 ? 15.488 1.166 -7.147 1.00 90.25 100 MET A N 1
ATOM 738 C CA . MET A 1 100 ? 16.781 1.440 -6.509 1.00 90.25 100 MET A CA 1
ATOM 739 C C . MET A 1 100 ? 17.182 2.918 -6.572 1.00 90.25 100 MET A C 1
ATOM 741 O O . MET A 1 100 ? 17.953 3.364 -5.729 1.00 90.25 100 MET A O 1
ATOM 745 N N . GLY A 1 101 ? 16.686 3.666 -7.564 1.00 80.44 101 GLY A N 1
ATOM 746 C CA . GLY A 1 101 ? 16.931 5.104 -7.712 1.00 80.44 101 GLY A CA 1
ATOM 747 C C . GLY A 1 101 ? 15.947 6.008 -6.959 1.00 80.44 101 GLY A C 1
ATOM 748 O O . GLY A 1 101 ? 16.134 7.222 -6.978 1.00 80.44 101 GLY A O 1
ATOM 749 N N . ALA A 1 102 ? 14.912 5.433 -6.335 1.00 62.31 102 ALA A N 1
ATOM 750 C CA . ALA A 1 102 ? 13.866 6.137 -5.585 1.00 62.31 102 ALA A CA 1
ATOM 751 C C . ALA A 1 102 ? 14.066 6.095 -4.067 1.00 62.31 102 ALA A C 1
ATOM 753 O O . ALA A 1 102 ? 14.500 5.038 -3.549 1.00 62.31 102 ALA A O 1
#

Radius of gyration: 17.7 Å; chains: 1; bounding box: 42×22×44 Å

Secondary structure (DSSP, 8-state):
-PPEEE--EETTEEPPPEEE---SS------STTTT-HHHHTT---HHHHHHHHHHHHHHHHHH-TTS-EEE--TTSPPEEE----SSHHHHHHHHHHHH--